Protein AF-A0A9D4IV76-F1 (afdb_monomer_lite)

Sequence (158 aa):
MALLPCNESPYQTPRAYMALLSCNESPYQTQRAYMALLPCSESPYQTPRAYMTLLPCSESPYQTMRAYMALLPCNESSYQTLRAYMALLTRNESPYQTLRAYMALIPCNESLYQTPRAYMALIPCSKSPYQTLRAYMALLPSSESPYQTIRAYMALLP

pLDDT: mean 85.22, std 10.27, range [45.53, 96.25]

Organism: Dreissena polymorpha (NCBI:txid45954)

Foldseek 3Di:
DEDADEDADQEEEEEEADEYEYEYEHQEYEYEYAAEYEYAYEYQYYEYEYAAEYEYDYEYQYYAYEYAHEYEYPYEYQEDDEEYAADYEYEYEYQYYDAEYAHEYEYQYEYQEYEHEYEAEYEYCYEYQYYEAYYEHEYAYNYDYVHYDYHYNHDYDD

Secondary structure (DSSP, 8-state):
-EE------SEE--EESSEEEE----SEEEEEESSEEEE----SEEEEEESSEE------SEEEEEESSEE------SEEEEEESSEEEE----SEEEEEESSEEEE--B-SEEEEEESSEE----B-SEEEEEESSEE------SEEEEEESSEE--

Structure (mmCIF, N/CA/C/O backbone):
data_AF-A0A9D4IV76-F1
#
_entry.id   AF-A0A9D4IV76-F1
#
loop_
_atom_site.group_PDB
_atom_site.id
_atom_site.type_symbol
_atom_site.label_atom_id
_atom_site.label_alt_id
_atom_site.label_comp_id
_atom_site.label_asym_id
_atom_site.label_entity_id
_atom_site.label_seq_id
_atom_site.pdbx_PDB_ins_code
_atom_site.Cartn_x
_atom_site.Cartn_y
_atom_site.Cartn_z
_atom_site.occupancy
_atom_site.B_iso_or_equiv
_atom_site.auth_seq_id
_atom_site.auth_comp_id
_atom_site.auth_asym_id
_atom_site.auth_atom_id
_atom_site.pdbx_PDB_model_num
ATOM 1 N N . MET A 1 1 ? -28.211 2.736 7.592 1.00 45.53 1 MET A N 1
ATOM 2 C CA . MET A 1 1 ? -27.875 3.106 8.981 1.00 45.53 1 MET A CA 1
ATOM 3 C C . MET A 1 1 ? -26.411 3.511 9.005 1.00 45.53 1 MET A C 1
ATOM 5 O O . MET A 1 1 ? -25.565 2.659 8.755 1.00 45.53 1 MET A O 1
ATOM 9 N N . ALA A 1 2 ? -26.141 4.808 9.158 1.00 49.75 2 ALA A N 1
ATOM 10 C CA . ALA A 1 2 ? -24.801 5.330 9.407 1.00 49.75 2 ALA A CA 1
ATOM 11 C C . ALA A 1 2 ? -24.581 5.315 10.923 1.00 49.75 2 ALA A C 1
ATOM 13 O O . ALA A 1 2 ? -25.457 5.754 11.665 1.00 49.75 2 ALA A O 1
ATOM 14 N N . LEU A 1 3 ? -23.474 4.740 11.384 1.00 54.50 3 LEU A N 1
ATOM 15 C CA . LEU A 1 3 ? -23.108 4.758 12.800 1.00 54.50 3 LEU A CA 1
ATOM 16 C C . LEU A 1 3 ? -22.192 5.955 13.046 1.00 54.50 3 LEU A C 1
ATOM 18 O O . LEU A 1 3 ? -21.138 6.022 12.424 1.00 54.50 3 LEU A O 1
ATOM 22 N N . LEU A 1 4 ? -22.580 6.828 13.978 1.00 55.97 4 LEU A N 1
ATOM 23 C CA . LEU A 1 4 ? -21.765 7.911 14.544 1.00 55.97 4 LEU A CA 1
ATOM 24 C C . LEU A 1 4 ? -21.409 7.548 15.997 1.00 55.97 4 LEU A C 1
ATOM 26 O O . LEU A 1 4 ? -22.099 7.970 16.924 1.00 55.97 4 LEU A O 1
ATOM 30 N N . PRO A 1 5 ? -20.420 6.670 16.233 1.00 55.06 5 PRO A N 1
ATOM 31 C CA . PRO A 1 5 ? -20.092 6.236 17.582 1.00 55.06 5 PRO A CA 1
ATOM 32 C C . PRO A 1 5 ? -19.237 7.292 18.291 1.00 55.06 5 PRO A C 1
ATOM 34 O O . PRO A 1 5 ? -18.020 7.196 18.252 1.00 55.06 5 PRO A O 1
ATOM 37 N N . CYS A 1 6 ? -19.838 8.270 18.962 1.00 49.31 6 CYS A N 1
ATOM 38 C CA . CYS A 1 6 ? -19.103 9.234 19.788 1.00 49.31 6 CYS A CA 1
ATOM 39 C C . CYS A 1 6 ? -18.748 8.604 21.148 1.00 49.31 6 CYS A C 1
ATOM 41 O O . CYS A 1 6 ? -19.532 8.710 22.083 1.00 49.31 6 CYS A O 1
ATOM 43 N N . ASN A 1 7 ? -17.606 7.915 21.263 1.00 54.66 7 ASN A N 1
ATOM 44 C CA . ASN A 1 7 ? -17.113 7.392 22.547 1.00 54.66 7 ASN A CA 1
ATOM 45 C C . ASN A 1 7 ? -15.615 7.673 22.718 1.00 54.66 7 ASN A C 1
ATOM 47 O O . ASN A 1 7 ? -14.789 7.096 22.005 1.00 54.66 7 ASN A O 1
ATOM 51 N N . GLU A 1 8 ? -15.257 8.495 23.702 1.00 56.75 8 GLU A N 1
ATOM 52 C CA . GLU A 1 8 ? -13.867 8.739 24.094 1.00 56.75 8 GLU A CA 1
ATOM 53 C C . GLU A 1 8 ? -13.260 7.460 24.676 1.00 56.75 8 GLU A C 1
ATOM 55 O O . GLU A 1 8 ? -13.552 7.024 25.787 1.00 56.75 8 GLU A O 1
ATOM 60 N N . SER A 1 9 ? -12.436 6.799 23.872 1.00 67.06 9 SER A N 1
ATOM 61 C CA . SER A 1 9 ? -11.702 5.606 24.271 1.00 67.06 9 SER A CA 1
ATOM 62 C C . SER A 1 9 ? -10.358 5.592 23.550 1.00 67.06 9 SER A C 1
ATOM 64 O O . SER A 1 9 ? -10.265 6.078 22.420 1.00 67.06 9 SER A O 1
ATOM 66 N N . PRO A 1 10 ? -9.302 5.024 24.157 1.00 71.25 10 PRO A N 1
ATOM 67 C CA . PRO A 1 10 ? -7.983 4.974 23.529 1.00 71.25 10 PRO A CA 1
ATOM 68 C C . PRO A 1 10 ? -7.975 4.165 22.217 1.00 71.25 10 PRO A C 1
ATOM 70 O O . PRO A 1 10 ? -7.110 4.373 21.367 1.00 71.25 10 PRO A O 1
ATOM 73 N N . TYR A 1 11 ? -8.946 3.265 22.029 1.00 76.94 11 TYR A N 1
ATOM 74 C CA . TYR A 1 11 ? -9.070 2.417 20.848 1.00 76.94 11 TYR A CA 1
ATOM 75 C C . TYR A 1 11 ? -10.506 2.396 20.337 1.00 76.94 11 TYR A C 1
ATOM 77 O O . TYR A 1 11 ? -11.405 1.926 21.034 1.00 76.94 11 TYR A O 1
ATOM 85 N N . GLN A 1 12 ? -10.709 2.789 19.080 1.00 77.25 12 GLN A N 1
ATOM 86 C CA . GLN A 1 12 ? -12.017 2.705 18.434 1.00 77.25 12 GLN A CA 1
ATOM 87 C C . GLN A 1 12 ? -12.037 1.669 17.307 1.00 77.25 12 GLN A C 1
ATOM 89 O O . GLN A 1 12 ? -11.149 1.625 16.451 1.00 77.25 12 GLN A O 1
ATOM 94 N N . THR A 1 13 ? -13.069 0.815 17.312 1.00 83.00 13 THR A N 1
ATOM 95 C CA . THR A 1 13 ? -13.232 -0.301 16.358 1.00 83.00 13 THR A CA 1
ATOM 96 C C . THR A 1 13 ? -14.605 -0.351 15.652 1.00 83.00 13 THR A C 1
ATOM 98 O O . THR A 1 13 ? -15.191 -1.435 15.550 1.00 83.00 13 THR A O 1
ATOM 101 N N . PRO A 1 14 ? -15.178 0.770 15.165 1.00 82.56 14 PRO A N 1
ATOM 102 C CA . PRO A 1 14 ? -16.544 0.762 14.651 1.00 82.56 14 PRO A CA 1
ATOM 103 C C . PRO A 1 14 ? -16.698 -0.081 13.377 1.00 82.56 14 PRO A C 1
ATOM 105 O O . PRO A 1 14 ? -15.797 -0.171 12.533 1.00 82.56 14 PRO A O 1
ATOM 108 N N . ARG A 1 15 ? -17.865 -0.726 13.251 1.00 84.00 15 ARG A N 1
ATOM 109 C CA . ARG A 1 15 ? -18.216 -1.603 12.128 1.00 84.00 15 ARG A CA 1
ATOM 110 C C . ARG A 1 15 ? -19.609 -1.283 11.609 1.00 84.00 15 ARG A C 1
ATOM 112 O O . ARG A 1 15 ? -20.546 -1.247 12.395 1.00 84.00 15 ARG A O 1
ATOM 119 N N . ALA A 1 16 ? -19.755 -1.132 10.298 1.00 84.06 16 ALA A N 1
ATOM 120 C CA . ALA A 1 16 ? -21.051 -0.949 9.653 1.00 84.06 16 ALA A CA 1
ATOM 121 C C . ALA A 1 16 ? -21.192 -1.850 8.422 1.00 84.06 16 ALA A C 1
ATOM 123 O O . ALA A 1 16 ? -20.218 -2.167 7.743 1.00 84.06 16 ALA A O 1
ATOM 124 N N . TYR A 1 17 ? -22.421 -2.247 8.101 1.00 81.69 17 TYR A N 1
ATOM 125 C CA . TYR A 1 17 ? -22.691 -2.961 6.854 1.00 81.69 17 TYR A CA 1
ATOM 126 C C . TYR A 1 17 ? -22.868 -1.982 5.679 1.00 81.69 17 TYR A C 1
ATOM 128 O O . TYR A 1 17 ? -22.184 -2.089 4.668 1.00 81.69 17 TYR A O 1
ATOM 136 N N . MET A 1 18 ? -23.728 -0.971 5.830 1.00 81.81 18 MET A N 1
ATOM 137 C CA . MET A 1 18 ? -24.065 -0.045 4.739 1.00 81.81 18 MET A CA 1
ATOM 138 C C . MET A 1 18 ? -23.092 1.133 4.616 1.00 81.81 18 MET A C 1
ATOM 140 O O . MET A 1 18 ? -22.389 1.286 3.628 1.00 81.81 18 MET A O 1
ATOM 144 N N . ALA A 1 19 ? -23.034 2.005 5.610 1.00 81.50 19 ALA A N 1
ATOM 145 C CA . ALA A 1 19 ? -22.153 3.159 5.543 1.00 81.50 19 ALA A CA 1
ATOM 146 C C . ALA A 1 19 ? -21.617 3.459 6.931 1.00 81.50 19 ALA A C 1
ATOM 148 O O . ALA A 1 19 ? -22.354 3.356 7.915 1.00 81.50 19 ALA A O 1
ATOM 149 N N . LEU A 1 20 ? -20.343 3.819 7.003 1.00 81.56 20 LEU A N 1
ATOM 150 C CA . LEU A 1 20 ? -19.719 4.318 8.217 1.00 81.56 20 LEU A CA 1
ATOM 151 C C . LEU A 1 20 ? -19.163 5.707 7.922 1.00 81.56 20 LEU A C 1
ATOM 153 O O . LEU A 1 20 ? -18.245 5.845 7.117 1.00 81.56 20 LEU A O 1
ATOM 157 N N . LEU A 1 21 ? -19.758 6.702 8.572 1.00 78.56 21 LEU A N 1
ATOM 158 C CA . LEU A 1 21 ? -19.264 8.070 8.652 1.00 78.56 21 LEU A CA 1
ATOM 159 C C . LEU A 1 21 ? -18.881 8.303 10.107 1.00 78.56 21 LEU A C 1
ATOM 161 O O . LEU A 1 21 ? -19.727 8.182 10.988 1.00 78.56 21 LEU A O 1
ATOM 165 N N . SER A 1 22 ? -17.611 8.582 10.363 1.00 69.56 22 SER A N 1
ATOM 166 C CA . SER A 1 22 ? -17.103 8.767 11.723 1.00 69.56 22 SER A CA 1
ATOM 167 C C . SER A 1 22 ? -16.306 10.054 11.821 1.00 69.56 22 SER A C 1
ATOM 169 O O . SER A 1 22 ? -15.362 10.232 11.047 1.00 69.56 22 SER A O 1
ATOM 171 N N . CYS A 1 23 ? -16.627 10.858 12.828 1.00 68.25 23 CYS A N 1
ATOM 172 C CA . CYS A 1 23 ? -15.861 12.029 13.233 1.00 68.25 23 CYS A CA 1
ATOM 173 C C . CYS A 1 23 ? -15.530 11.871 14.714 1.00 68.25 23 CYS A C 1
ATOM 175 O O . CYS A 1 23 ? -16.326 12.249 15.564 1.00 68.25 23 CYS A O 1
ATOM 177 N N . ASN A 1 24 ? -14.407 11.223 15.015 1.00 65.75 24 ASN A N 1
ATOM 178 C CA . ASN A 1 24 ? -14.004 10.923 16.385 1.00 65.75 24 ASN A CA 1
ATOM 179 C C . ASN A 1 24 ? -12.518 11.190 16.578 1.00 65.75 24 ASN A C 1
ATOM 181 O O . ASN A 1 24 ? -11.736 10.933 15.665 1.00 65.75 24 ASN A O 1
ATOM 185 N N . GLU A 1 25 ? -12.125 11.539 17.795 1.00 68.25 25 GLU A N 1
ATOM 186 C CA . GLU A 1 25 ? -10.727 11.636 18.203 1.00 68.25 25 GLU A CA 1
ATOM 187 C C . GLU A 1 25 ? -10.375 10.467 19.126 1.00 68.25 25 GLU A C 1
ATOM 189 O O . GLU A 1 25 ? -11.052 10.182 20.114 1.00 68.25 25 GLU A O 1
ATOM 194 N N . SER A 1 26 ? -9.329 9.726 18.774 1.00 74.94 26 SER A N 1
ATOM 195 C CA . SER A 1 26 ? -8.761 8.678 19.631 1.00 74.94 26 SER A CA 1
ATOM 196 C C . SER A 1 26 ? -7.350 8.355 19.159 1.00 74.94 26 SER A C 1
ATOM 198 O O . SER A 1 26 ? -7.134 8.378 17.952 1.00 74.94 26 SER A O 1
ATOM 200 N N . PRO A 1 27 ? -6.405 7.956 20.023 1.00 81.94 27 PRO A N 1
ATOM 201 C CA . PRO A 1 27 ? -5.035 7.686 19.599 1.00 81.94 27 PRO A CA 1
ATOM 202 C C . PRO A 1 27 ? -4.932 6.591 18.516 1.00 81.94 27 PRO A C 1
ATOM 204 O O . PRO A 1 27 ? -4.102 6.686 17.610 1.00 81.94 27 PRO A O 1
ATOM 207 N N . TYR A 1 28 ? -5.809 5.582 18.559 1.00 84.12 28 TYR A N 1
ATOM 208 C CA . TYR A 1 28 ? -5.818 4.479 17.597 1.00 84.12 28 TYR A CA 1
ATOM 209 C C . TYR A 1 28 ? -7.214 4.208 17.037 1.00 84.12 28 TYR A C 1
ATOM 211 O O . TYR A 1 28 ? -8.145 3.870 17.774 1.00 84.12 28 TYR A O 1
ATOM 219 N N . GLN A 1 29 ? -7.336 4.250 15.709 1.00 83.31 29 GLN A N 1
ATOM 220 C CA . GLN A 1 29 ? -8.595 3.989 15.017 1.00 83.31 29 GLN A CA 1
ATOM 221 C C . GLN A 1 29 ? -8.498 2.830 14.037 1.00 83.31 29 GLN A C 1
ATOM 223 O O . GLN A 1 29 ? -7.647 2.769 13.145 1.00 83.31 29 GLN A O 1
ATOM 228 N N . THR A 1 30 ? -9.440 1.902 14.164 1.00 87.38 30 THR A N 1
ATOM 229 C CA . THR A 1 30 ? -9.652 0.831 13.195 1.00 87.38 30 THR A CA 1
ATOM 230 C C . THR A 1 30 ? -11.116 0.843 12.791 1.00 87.38 30 THR A C 1
ATOM 232 O O . THR A 1 30 ? -11.995 0.718 13.629 1.00 87.38 30 THR A O 1
ATOM 235 N N . GLN A 1 31 ? -11.424 1.013 11.514 1.00 86.75 31 GLN A N 1
ATOM 236 C CA . GLN A 1 31 ? -12.820 1.143 11.095 1.00 86.75 31 GLN A CA 1
ATOM 237 C C . GLN A 1 31 ? -13.119 0.185 9.968 1.00 86.75 31 GLN A C 1
ATOM 239 O O . GLN A 1 31 ? -12.244 -0.096 9.145 1.00 86.75 31 GLN A O 1
ATOM 244 N N . ARG A 1 32 ? -14.334 -0.364 9.949 1.00 87.94 32 ARG A N 1
ATOM 245 C CA . ARG A 1 32 ? -14.730 -1.331 8.926 1.00 87.94 32 ARG A CA 1
ATOM 246 C C . ARG A 1 32 ? -16.114 -1.026 8.381 1.00 87.94 32 ARG A C 1
ATOM 248 O O . ARG A 1 32 ? -17.070 -0.984 9.148 1.00 87.94 32 ARG A O 1
ATOM 255 N N . ALA A 1 33 ? -16.235 -0.919 7.065 1.00 88.06 33 ALA A N 1
ATOM 256 C CA . ALA A 1 33 ? -17.530 -0.960 6.398 1.00 88.06 33 ALA A CA 1
ATOM 257 C C . ALA A 1 33 ? -17.561 -2.021 5.302 1.00 88.06 33 ALA A C 1
ATOM 259 O O . ALA A 1 33 ? -16.534 -2.341 4.704 1.00 88.06 33 ALA A O 1
ATOM 260 N N . TYR A 1 34 ? -18.741 -2.567 5.022 1.00 87.94 34 TYR A N 1
ATOM 261 C CA . TYR A 1 34 ? -18.914 -3.407 3.842 1.00 87.94 34 TYR A CA 1
ATOM 262 C C . TYR A 1 34 ? -19.141 -2.540 2.593 1.00 87.94 34 TYR A C 1
ATOM 264 O O . TYR A 1 34 ? -18.312 -2.563 1.688 1.00 87.94 34 TYR A O 1
ATOM 272 N N . MET A 1 35 ? -20.183 -1.709 2.558 1.00 87.38 35 MET A N 1
ATOM 273 C CA . MET A 1 35 ? -20.483 -0.888 1.378 1.00 87.38 35 MET A CA 1
ATOM 274 C C . MET A 1 35 ? -19.612 0.380 1.279 1.00 87.38 35 MET A C 1
ATOM 276 O O . MET A 1 35 ? -18.813 0.486 0.354 1.00 87.38 35 MET A O 1
ATOM 280 N N . ALA A 1 36 ? -19.706 1.321 2.220 1.00 87.44 36 ALA A N 1
ATOM 281 C CA . ALA A 1 36 ? -18.948 2.577 2.145 1.00 87.44 36 ALA A CA 1
ATOM 282 C C . ALA A 1 36 ? -18.339 2.991 3.489 1.00 87.44 36 ALA A C 1
ATOM 284 O O . ALA A 1 36 ? -19.004 2.926 4.527 1.00 87.44 36 ALA A O 1
ATOM 285 N N . LEU A 1 37 ? -17.087 3.447 3.470 1.00 87.81 37 LEU A N 1
ATOM 286 C CA . LEU A 1 37 ? -16.395 3.997 4.634 1.00 87.81 37 LEU A CA 1
ATOM 287 C C . LEU A 1 37 ? -15.834 5.390 4.324 1.00 87.81 37 LEU A C 1
ATOM 289 O O . LEU A 1 37 ? -15.005 5.527 3.424 1.00 87.81 37 LEU A O 1
ATOM 293 N N . LEU A 1 38 ? -16.262 6.386 5.102 1.00 86.69 38 LEU A N 1
ATOM 294 C CA . LEU A 1 38 ? -15.816 7.777 5.017 1.00 86.69 38 LEU A CA 1
ATOM 295 C C . LEU A 1 38 ? -15.378 8.285 6.404 1.00 86.69 38 LEU A C 1
ATOM 297 O O . LEU A 1 38 ? -16.176 8.895 7.120 1.00 86.69 38 LEU A O 1
ATOM 301 N N . PRO A 1 39 ? -14.143 7.978 6.837 1.00 80.69 39 PRO A N 1
ATOM 302 C CA . PRO A 1 39 ? -13.586 8.527 8.064 1.00 80.69 39 PRO A CA 1
ATOM 303 C C . PRO A 1 39 ? -13.175 9.985 7.861 1.00 80.69 39 PRO A C 1
ATOM 305 O O . PRO A 1 39 ? -12.404 10.290 6.950 1.00 80.69 39 PRO A O 1
ATOM 308 N N . CYS A 1 40 ? -13.639 10.841 8.765 1.00 78.12 40 CYS A N 1
ATOM 309 C CA . CYS A 1 40 ? -13.249 12.241 8.887 1.00 78.12 40 CYS A CA 1
ATOM 310 C C . CYS A 1 40 ? -12.801 12.489 10.334 1.00 78.12 40 CYS A C 1
ATOM 312 O O . CYS A 1 40 ? -13.504 13.120 11.119 1.00 78.12 40 CYS A O 1
ATOM 314 N N . SER A 1 41 ? -11.685 11.882 10.730 1.00 71.62 41 SER A N 1
ATOM 315 C CA . SER A 1 41 ? -11.199 11.868 12.112 1.00 71.62 41 SER A CA 1
ATOM 316 C C . SER A 1 41 ? -9.722 12.210 12.208 1.00 71.62 41 SER A C 1
ATOM 318 O O . SER A 1 41 ? -8.953 11.848 11.323 1.00 71.62 41 SER A O 1
ATOM 320 N N . GLU A 1 42 ? -9.308 12.799 13.324 1.00 74.38 42 GLU A N 1
ATOM 321 C CA . GLU A 1 42 ? -7.896 12.966 13.658 1.00 74.38 42 GLU A CA 1
ATOM 322 C C . GLU A 1 42 ? -7.459 11.901 14.662 1.00 74.38 42 GLU A C 1
ATOM 324 O O . GLU A 1 42 ? -8.086 11.657 15.697 1.00 74.38 42 GLU A O 1
ATOM 329 N N . SER A 1 43 ? -6.378 11.200 14.335 1.00 80.25 43 SER A N 1
ATOM 330 C CA . SER A 1 43 ? -5.776 10.227 15.247 1.00 80.25 43 SER A CA 1
ATOM 331 C C . SER A 1 43 ? -4.351 9.918 14.824 1.00 80.25 43 SER A C 1
ATOM 333 O O . SER A 1 43 ? -4.140 9.748 13.633 1.00 80.25 43 SER A O 1
ATOM 335 N N . PRO A 1 44 ? -3.387 9.709 15.728 1.00 85.44 44 PRO A N 1
ATOM 336 C CA . PRO A 1 44 ? -2.025 9.349 15.357 1.00 85.44 44 PRO A CA 1
ATOM 337 C C . PRO A 1 44 ? -1.933 8.109 14.442 1.00 85.44 44 PRO A C 1
ATOM 339 O O . PRO A 1 44 ? -1.101 8.074 13.534 1.00 85.44 44 PRO A O 1
ATOM 342 N N . TYR A 1 45 ? -2.812 7.116 14.630 1.00 87.94 45 TYR A N 1
ATOM 343 C CA . TYR A 1 45 ? -2.804 5.877 13.846 1.00 87.94 45 TYR A CA 1
ATOM 344 C C . TYR A 1 45 ? -4.187 5.496 13.313 1.00 87.94 45 TYR A C 1
ATOM 346 O O . TYR A 1 45 ? -5.108 5.214 14.084 1.00 87.94 45 TYR A O 1
ATOM 354 N N . GLN A 1 46 ? -4.298 5.367 11.986 1.00 88.00 46 GLN A N 1
ATOM 355 C CA . GLN A 1 46 ? -5.542 4.995 11.305 1.00 88.00 46 GLN A CA 1
ATOM 356 C C . GLN A 1 46 ? -5.412 3.727 10.473 1.00 88.00 46 GLN A C 1
ATOM 358 O O . GLN A 1 46 ? -4.501 3.566 9.655 1.00 88.00 46 GLN A O 1
ATOM 363 N N . THR A 1 47 ? -6.380 2.823 10.640 1.00 91.44 47 THR A N 1
ATOM 364 C CA . THR A 1 47 ? -6.462 1.568 9.881 1.00 91.44 47 THR A CA 1
ATOM 365 C C . THR A 1 47 ? -7.853 1.303 9.262 1.00 91.44 47 THR A C 1
ATOM 367 O O . THR A 1 47 ? -8.492 0.280 9.544 1.00 91.44 47 THR A O 1
ATOM 370 N N . PRO A 1 48 ? -8.381 2.215 8.424 1.00 90.38 48 PRO A N 1
ATOM 371 C CA . PRO A 1 48 ? -9.710 2.077 7.840 1.00 90.38 48 PRO A CA 1
ATOM 372 C C . PRO A 1 48 ? -9.751 0.963 6.780 1.00 90.38 48 PRO A C 1
ATOM 374 O O . PRO A 1 48 ? -8.807 0.758 6.005 1.00 90.38 48 PRO A O 1
ATOM 377 N N . ARG A 1 49 ? -10.855 0.209 6.754 1.00 92.56 49 ARG A N 1
ATOM 378 C CA . ARG A 1 49 ? -11.083 -0.889 5.808 1.00 92.56 49 ARG A CA 1
ATOM 379 C C . ARG A 1 49 ? -12.490 -0.843 5.224 1.00 92.56 49 ARG A C 1
ATOM 381 O O . ARG A 1 49 ? -13.458 -0.791 5.976 1.00 92.56 49 ARG A O 1
ATOM 388 N N . ALA A 1 50 ? -12.606 -0.966 3.908 1.00 92.62 50 ALA A N 1
ATOM 389 C CA . ALA A 1 50 ? -13.892 -1.138 3.239 1.00 92.62 50 ALA A CA 1
ATOM 390 C C . ALA A 1 50 ? -13.875 -2.329 2.282 1.00 92.62 50 ALA A C 1
ATOM 392 O O . ALA A 1 50 ? -12.822 -2.695 1.758 1.00 92.62 50 ALA A O 1
ATOM 393 N N . TYR A 1 51 ? -15.034 -2.936 2.032 1.00 92.12 51 TYR A N 1
ATOM 394 C CA . TYR A 1 51 ? -15.155 -3.902 0.942 1.00 92.12 51 TYR A CA 1
ATOM 395 C C . TYR A 1 51 ? -15.408 -3.176 -0.388 1.00 92.12 51 TYR A C 1
ATOM 397 O O . TYR A 1 51 ? -14.580 -3.252 -1.290 1.00 92.12 51 TYR A O 1
ATOM 405 N N . MET A 1 52 ? -16.478 -2.394 -0.505 1.00 91.88 52 MET A N 1
ATOM 406 C CA . MET A 1 5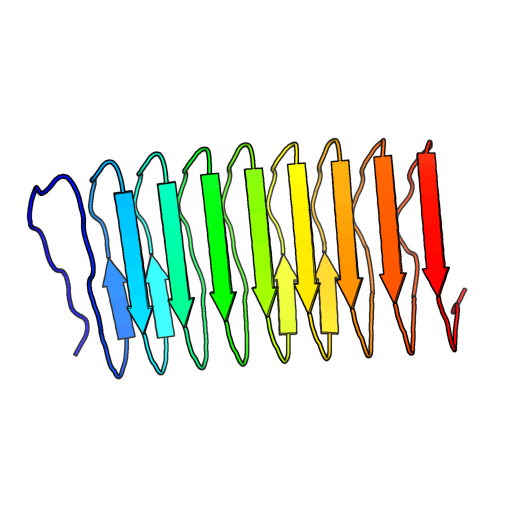2 ? -16.767 -1.639 -1.726 1.00 91.88 52 MET A CA 1
ATOM 407 C C . MET A 1 52 ? -15.925 -0.361 -1.811 1.00 91.88 52 MET A C 1
ATOM 409 O O . MET A 1 52 ? -14.915 -0.350 -2.513 1.00 91.88 52 MET A O 1
ATOM 413 N N . THR A 1 53 ? -16.275 0.701 -1.088 1.00 92.38 53 THR A N 1
ATOM 414 C CA . THR A 1 53 ? -15.635 2.013 -1.263 1.00 92.38 53 THR A CA 1
ATOM 415 C C . THR A 1 53 ? -15.042 2.557 0.031 1.00 92.38 53 THR A C 1
ATOM 417 O O . THR A 1 53 ? -15.652 2.497 1.101 1.00 92.38 53 THR A O 1
ATOM 420 N N . LEU A 1 54 ? -13.830 3.100 -0.072 1.00 92.19 54 LEU A N 1
ATOM 421 C CA . LEU A 1 54 ? -13.137 3.790 1.010 1.00 92.19 54 LEU A CA 1
ATOM 422 C C . LEU A 1 54 ? -12.722 5.184 0.534 1.00 92.19 54 LEU A C 1
ATOM 424 O O . LEU A 1 54 ? -11.854 5.295 -0.335 1.00 92.19 54 LEU A O 1
ATOM 428 N N . LEU A 1 55 ? -13.340 6.214 1.114 1.00 89.69 55 LEU A N 1
ATOM 429 C CA . LEU A 1 55 ? -13.057 7.627 0.843 1.00 89.69 55 LEU A CA 1
ATOM 430 C C . LEU A 1 55 ? -12.739 8.354 2.154 1.00 89.69 55 LEU A C 1
ATOM 432 O O . LEU A 1 55 ? -13.608 9.001 2.735 1.00 89.69 55 LEU A O 1
ATOM 436 N N . PRO A 1 56 ? -11.528 8.170 2.684 1.00 84.62 56 PRO A N 1
ATOM 437 C CA . PRO A 1 56 ? -11.083 8.866 3.871 1.00 84.62 56 PRO A CA 1
ATOM 438 C C . PRO A 1 56 ? -10.738 10.317 3.531 1.00 84.62 56 PRO A C 1
ATOM 440 O O . PRO A 1 56 ? -10.208 10.579 2.446 1.00 84.62 56 PRO A O 1
ATOM 443 N N . CYS A 1 57 ? -11.057 11.193 4.486 1.00 82.19 57 CYS A N 1
ATOM 444 C CA . CYS A 1 57 ? -10.768 12.630 4.515 1.00 82.19 57 CYS A CA 1
ATOM 445 C C . CYS A 1 57 ? -10.263 12.999 5.925 1.00 82.19 57 CYS A C 1
ATOM 447 O O . CYS A 1 57 ? -10.937 13.691 6.683 1.00 82.19 57 CYS A O 1
ATOM 449 N N . SER A 1 58 ? -9.129 12.429 6.326 1.00 75.06 58 SER A N 1
ATOM 450 C CA . SER A 1 58 ? -8.585 12.469 7.685 1.00 75.06 58 SER A CA 1
ATOM 451 C C . SER A 1 58 ? -7.088 12.757 7.729 1.00 75.06 58 SER A C 1
ATOM 453 O O . SER A 1 58 ? -6.316 12.252 6.909 1.00 75.06 58 SER A O 1
ATOM 455 N N . GLU A 1 59 ? -6.660 13.476 8.762 1.00 78.75 59 GLU A N 1
ATOM 456 C CA . GLU A 1 59 ? -5.249 13.715 9.048 1.00 78.75 59 GLU A CA 1
ATOM 457 C C . GLU A 1 59 ? -4.734 12.749 10.113 1.00 78.75 59 GLU A C 1
ATOM 459 O O . GLU A 1 59 ? -5.348 12.505 11.156 1.00 78.75 59 GLU A O 1
ATOM 464 N N . SER A 1 60 ? -3.583 12.146 9.833 1.00 83.38 60 SER A N 1
ATOM 465 C CA . SER A 1 60 ? -2.882 11.326 10.818 1.00 83.38 60 SER A CA 1
ATOM 466 C C . SER A 1 60 ? -1.449 11.088 10.378 1.00 83.38 60 SER A C 1
ATOM 468 O O . SER A 1 60 ? -1.255 10.798 9.207 1.00 83.38 60 SER A O 1
ATOM 470 N N . PRO A 1 61 ? -0.448 11.070 11.264 1.00 88.00 61 PRO A N 1
ATOM 471 C CA . PRO A 1 61 ? 0.921 10.749 10.884 1.00 88.00 61 PRO A CA 1
ATOM 472 C C . PRO A 1 61 ? 1.039 9.360 10.228 1.00 88.00 61 PRO A C 1
ATOM 474 O O . PRO A 1 61 ? 1.766 9.219 9.247 1.00 88.00 61 PRO A O 1
ATOM 477 N N . TYR A 1 62 ? 0.287 8.351 10.687 1.00 90.56 62 TYR A N 1
ATOM 478 C CA . TYR A 1 62 ? 0.383 6.986 10.155 1.00 90.56 62 TYR A CA 1
ATOM 479 C C . TYR A 1 62 ? -0.957 6.436 9.650 1.00 90.56 62 TYR A C 1
ATOM 481 O O . TYR A 1 62 ? -1.873 6.164 10.433 1.00 90.56 62 TYR A O 1
ATOM 489 N N . GLN A 1 63 ? -1.035 6.159 8.342 1.00 90.56 63 GLN A N 1
ATOM 490 C CA . GLN A 1 63 ? -2.231 5.615 7.684 1.00 90.56 63 GLN A CA 1
ATOM 491 C C . GLN A 1 63 ? -1.981 4.251 7.042 1.00 90.56 63 GLN A C 1
ATOM 493 O O . GLN A 1 63 ? -1.070 4.053 6.232 1.00 90.56 63 GLN A O 1
ATOM 498 N N . THR A 1 64 ? -2.853 3.292 7.357 1.00 93.56 64 THR A N 1
ATOM 499 C CA . THR A 1 64 ? -2.900 1.984 6.692 1.00 93.56 64 THR A CA 1
ATOM 500 C C . THR A 1 64 ? -4.310 1.699 6.179 1.00 93.56 64 THR A C 1
ATOM 502 O O . THR A 1 64 ? -5.191 1.238 6.900 1.00 93.56 64 THR A O 1
ATOM 505 N N . MET A 1 65 ? -4.552 1.953 4.900 1.00 93.75 65 MET A N 1
ATOM 506 C CA . MET A 1 65 ? -5.899 1.876 4.337 1.00 93.75 65 MET A CA 1
ATOM 507 C C . MET A 1 65 ? -6.053 0.678 3.414 1.00 93.75 65 MET A C 1
ATOM 509 O O . MET A 1 65 ? -5.136 0.328 2.660 1.00 93.75 65 MET A O 1
ATOM 513 N N . ARG A 1 66 ? -7.222 0.033 3.472 1.00 94.94 66 ARG A N 1
ATOM 514 C CA . ARG A 1 66 ? -7.521 -1.127 2.625 1.00 94.94 66 ARG A CA 1
ATOM 515 C C . ARG A 1 66 ? -8.928 -1.061 2.052 1.00 94.94 66 ARG A C 1
ATOM 517 O O . ARG A 1 66 ? -9.884 -1.018 2.816 1.00 94.94 66 ARG A O 1
ATOM 524 N N . ALA A 1 67 ? -9.052 -1.161 0.737 1.00 95.00 67 ALA A N 1
ATOM 525 C CA . ALA A 1 67 ? -10.331 -1.402 0.078 1.00 95.00 67 ALA A CA 1
ATOM 526 C C . ALA A 1 67 ? -10.264 -2.661 -0.787 1.00 95.00 67 ALA A C 1
ATOM 528 O O . ALA A 1 67 ? -9.186 -3.040 -1.248 1.00 95.00 67 ALA A O 1
ATOM 529 N N . TYR A 1 68 ? -11.399 -3.315 -1.025 1.00 94.00 68 TYR A N 1
ATOM 530 C CA . TYR A 1 68 ? -11.460 -4.355 -2.048 1.00 94.00 68 TYR A CA 1
ATOM 531 C C . TYR A 1 68 ? -11.768 -3.735 -3.421 1.00 94.00 68 TYR A C 1
ATOM 533 O O . TYR A 1 68 ? -10.923 -3.824 -4.310 1.00 94.00 68 TYR A O 1
ATOM 541 N N . MET A 1 69 ? -12.877 -3.013 -3.597 1.00 94.06 69 MET A N 1
ATOM 542 C CA . MET A 1 69 ? -13.200 -2.422 -4.905 1.00 94.06 69 MET A CA 1
ATOM 543 C C . MET A 1 69 ? -12.471 -1.098 -5.143 1.00 94.06 69 MET A C 1
ATOM 545 O O . MET A 1 69 ? -11.635 -1.023 -6.035 1.00 94.06 69 MET A O 1
ATOM 549 N N . ALA A 1 70 ? -12.732 -0.058 -4.358 1.00 94.00 70 ALA A N 1
ATOM 550 C CA . ALA A 1 70 ? -12.194 1.269 -4.648 1.00 94.00 70 ALA A CA 1
ATOM 551 C C . ALA A 1 70 ? -11.635 1.960 -3.406 1.00 94.00 70 ALA A C 1
ATOM 553 O O . ALA A 1 70 ? -12.291 2.037 -2.365 1.00 94.00 70 ALA A O 1
ATOM 554 N N . LEU A 1 71 ? -10.423 2.491 -3.547 1.00 94.94 71 LEU A N 1
ATOM 555 C CA . LEU A 1 71 ? -9.752 3.308 -2.547 1.00 94.94 71 LEU A CA 1
ATOM 556 C C . LEU A 1 71 ? -9.419 4.670 -3.154 1.00 94.94 71 LEU A C 1
ATOM 558 O O . LEU A 1 71 ? -8.589 4.739 -4.064 1.00 94.94 71 LEU A O 1
ATOM 562 N N . LEU A 1 72 ? -10.067 5.717 -2.642 1.00 92.19 72 LEU A N 1
ATOM 563 C CA . LEU A 1 72 ? -9.878 7.101 -3.076 1.00 92.19 72 LEU A CA 1
ATOM 564 C C . LEU A 1 72 ? -9.618 8.008 -1.869 1.00 92.19 72 LEU A C 1
ATOM 566 O O . LEU A 1 72 ? -10.539 8.667 -1.393 1.00 92.19 72 LEU A O 1
ATOM 570 N N . PRO A 1 73 ? -8.400 7.998 -1.311 1.00 87.06 73 PRO A N 1
ATOM 571 C CA . PRO A 1 73 ? -8.073 8.849 -0.188 1.00 87.06 73 PRO A CA 1
ATOM 572 C C . PRO A 1 73 ? -7.783 10.274 -0.654 1.00 87.06 73 PRO A C 1
ATOM 574 O O . PRO A 1 73 ? -7.202 10.472 -1.728 1.00 87.06 73 PRO A O 1
ATOM 577 N N . CYS A 1 74 ? -8.187 11.219 0.195 1.00 82.50 74 CYS A N 1
ATOM 578 C CA . CYS A 1 74 ? -7.958 12.658 0.092 1.00 82.50 74 CYS A CA 1
ATOM 579 C C . CYS A 1 74 ? -7.460 13.167 1.460 1.00 82.50 74 CYS A C 1
ATOM 581 O O . CYS A 1 74 ? -8.174 13.871 2.166 1.00 82.50 74 CYS A O 1
ATOM 583 N N . ASN A 1 75 ? -6.263 12.722 1.854 1.00 77.81 75 ASN A N 1
ATOM 584 C CA . ASN A 1 75 ? -5.704 12.824 3.206 1.00 77.81 75 ASN A CA 1
ATOM 585 C C . ASN A 1 75 ? -4.235 13.233 3.208 1.00 77.81 75 ASN A C 1
ATOM 587 O O . ASN A 1 75 ? -3.464 12.776 2.360 1.00 77.81 75 ASN A O 1
ATOM 591 N N . GLU A 1 76 ? -3.821 13.895 4.283 1.00 79.75 76 GLU A N 1
ATOM 592 C CA . GLU A 1 76 ? -2.417 14.142 4.596 1.00 79.75 76 GLU A CA 1
ATOM 593 C C . GLU A 1 76 ? -1.909 13.237 5.723 1.00 79.75 76 GLU A C 1
ATOM 595 O O . GLU A 1 76 ? -2.627 12.855 6.654 1.00 79.75 76 GLU A O 1
ATOM 600 N N . SER A 1 77 ? -0.644 12.831 5.609 1.00 85.25 77 SER A N 1
ATOM 601 C CA . SER A 1 77 ? 0.047 12.038 6.634 1.00 85.25 77 SER A CA 1
ATOM 602 C C . SER A 1 77 ? 1.549 12.014 6.384 1.00 85.25 77 SER A C 1
ATOM 604 O O . SER A 1 77 ? 1.990 12.256 5.265 1.00 85.25 77 SER A O 1
ATOM 606 N N . SER A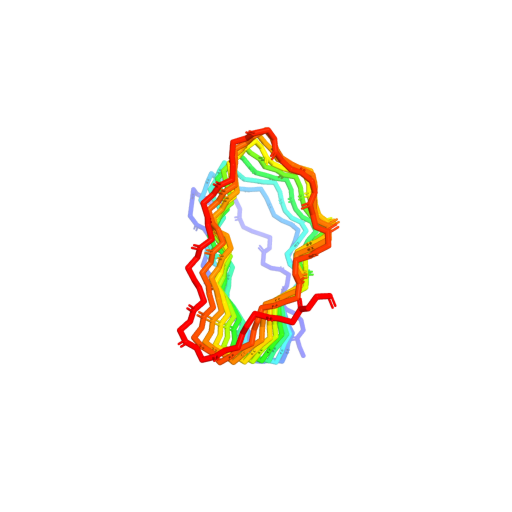 1 78 ? 2.354 11.631 7.374 1.00 89.50 78 SER A N 1
ATOM 607 C CA . SER A 1 78 ? 3.784 11.415 7.140 1.00 89.50 78 SER A CA 1
ATOM 608 C C . SER A 1 78 ? 4.056 10.073 6.443 1.00 89.50 78 SER A C 1
ATOM 610 O O . SER A 1 78 ? 4.894 9.989 5.541 1.00 89.50 78 SER A O 1
ATOM 612 N N . TYR A 1 79 ? 3.310 9.026 6.799 1.00 91.44 79 TYR A N 1
ATOM 613 C CA . TYR A 1 79 ? 3.478 7.680 6.254 1.00 91.44 79 TYR A CA 1
ATOM 614 C C . TYR A 1 79 ? 2.148 7.073 5.798 1.00 91.44 79 TYR A C 1
ATOM 616 O O . TYR A 1 79 ? 1.270 6.775 6.614 1.00 91.44 79 TYR A O 1
ATOM 624 N N . GLN A 1 80 ? 2.046 6.775 4.496 1.00 91.75 80 GLN A N 1
ATOM 625 C CA . GLN A 1 80 ? 0.884 6.102 3.906 1.00 91.75 80 GLN A CA 1
ATOM 626 C C . GLN A 1 80 ? 1.212 4.707 3.394 1.00 91.75 80 GLN A C 1
ATOM 628 O O . GLN A 1 80 ? 2.130 4.476 2.598 1.00 91.75 80 GLN A O 1
ATOM 633 N N . THR A 1 81 ? 0.367 3.759 3.787 1.00 94.69 81 THR A N 1
ATOM 634 C CA . THR A 1 81 ? 0.284 2.444 3.160 1.00 94.69 81 THR A CA 1
ATOM 635 C C . THR A 1 81 ? -1.135 2.216 2.650 1.00 94.69 81 THR A C 1
ATOM 637 O O . THR A 1 81 ? -2.085 2.063 3.417 1.00 94.69 81 THR A O 1
ATOM 640 N N . LEU A 1 82 ? -1.290 2.192 1.331 1.00 94.56 82 LEU A N 1
ATOM 641 C CA . LEU A 1 82 ? -2.590 2.125 0.673 1.00 94.56 82 LEU A CA 1
ATOM 642 C C . LEU A 1 82 ? -2.682 0.849 -0.154 1.00 94.56 82 LEU A C 1
ATOM 644 O O . LEU A 1 82 ? -1.767 0.515 -0.914 1.00 94.56 82 LEU A O 1
ATOM 648 N N . ARG A 1 83 ? -3.771 0.097 0.025 1.00 96.19 83 ARG A N 1
ATOM 649 C CA . ARG A 1 83 ? -3.998 -1.164 -0.689 1.00 96.19 83 ARG A CA 1
ATOM 650 C C . ARG A 1 83 ? -5.416 -1.239 -1.232 1.00 96.19 83 ARG A C 1
ATOM 652 O O . ARG A 1 83 ? -6.364 -1.168 -0.455 1.00 96.19 83 ARG A O 1
ATOM 659 N N . ALA A 1 84 ? -5.548 -1.473 -2.529 1.00 96.00 84 ALA A N 1
ATOM 660 C CA . ALA A 1 84 ? -6.811 -1.836 -3.159 1.00 96.00 84 ALA A CA 1
ATOM 661 C C . ALA A 1 84 ? -6.688 -3.176 -3.888 1.00 96.00 84 ALA A C 1
ATOM 663 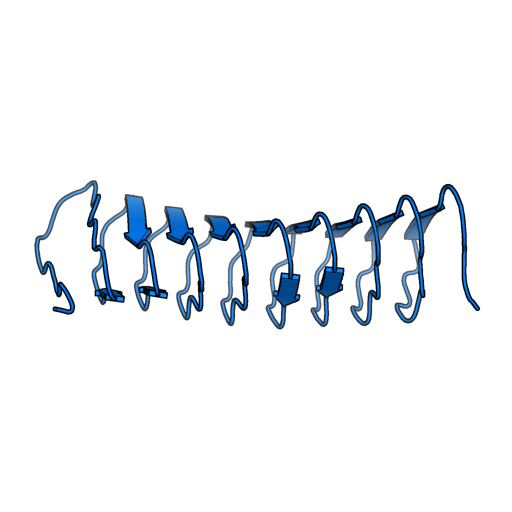O O . ALA A 1 84 ? -5.586 -3.574 -4.271 1.00 96.00 84 ALA A O 1
ATOM 664 N N . TYR A 1 85 ? -7.801 -3.878 -4.096 1.00 94.94 85 TYR A N 1
ATOM 665 C CA . TYR A 1 85 ? -7.815 -4.996 -5.035 1.00 94.94 85 TYR A CA 1
ATOM 666 C C . TYR A 1 85 ? -8.126 -4.487 -6.450 1.00 94.94 85 TYR A C 1
ATOM 668 O O . TYR A 1 85 ? -7.247 -4.549 -7.306 1.00 94.94 85 TYR A O 1
ATOM 676 N N . MET A 1 86 ? -9.294 -3.886 -6.697 1.00 95.06 86 MET A N 1
ATOM 677 C CA . MET A 1 86 ? -9.611 -3.381 -8.040 1.00 95.06 86 MET A CA 1
ATOM 678 C C . MET A 1 86 ? -8.910 -2.051 -8.335 1.00 95.06 86 MET A C 1
ATOM 680 O O . MET A 1 86 ? -7.989 -2.021 -9.142 1.00 95.06 86 MET A O 1
ATOM 684 N N . ALA A 1 87 ? -9.295 -0.954 -7.688 1.00 94.69 87 ALA A N 1
ATOM 685 C CA . ALA A 1 87 ? -8.835 0.378 -8.074 1.00 94.69 87 ALA A CA 1
ATOM 686 C C . ALA A 1 87 ? -8.275 1.172 -6.893 1.00 94.69 87 ALA A C 1
ATOM 688 O O . ALA A 1 87 ? -8.910 1.296 -5.842 1.00 94.69 87 ALA A O 1
ATOM 689 N N . LEU A 1 88 ? -7.091 1.747 -7.100 1.00 95.38 88 LEU A N 1
ATOM 690 C CA . LEU A 1 88 ? -6.471 2.714 -6.205 1.00 95.38 88 LEU A CA 1
ATOM 691 C C . LEU A 1 88 ? -6.174 3.993 -6.982 1.00 95.38 88 LEU A C 1
ATOM 693 O O . LEU A 1 88 ? -5.335 3.999 -7.884 1.00 95.38 88 LEU A O 1
ATOM 697 N N . LEU A 1 89 ? -6.859 5.062 -6.596 1.00 93.19 89 LEU A N 1
ATOM 698 C CA . LEU A 1 89 ? -6.703 6.409 -7.130 1.00 93.19 89 LEU A CA 1
ATOM 699 C C . LEU A 1 89 ? -6.341 7.309 -5.963 1.00 93.19 89 LEU A C 1
ATOM 701 O O . LEU A 1 89 ? -7.130 7.429 -5.035 1.00 93.19 89 LEU A O 1
ATOM 705 N N . THR A 1 90 ? -5.162 7.916 -5.974 1.00 88.62 90 THR A N 1
ATOM 706 C CA . THR A 1 90 ? -4.725 8.757 -4.850 1.00 88.62 90 THR A CA 1
ATOM 707 C C . THR A 1 90 ? -4.459 10.170 -5.311 1.00 88.62 90 THR A C 1
ATOM 709 O O . THR A 1 90 ? -3.880 10.353 -6.385 1.00 88.62 90 THR A O 1
ATOM 712 N N . ARG A 1 91 ? -4.855 11.133 -4.470 1.00 84.62 91 ARG A N 1
ATOM 713 C CA . ARG A 1 91 ? -4.527 12.555 -4.602 1.00 84.62 91 ARG A CA 1
ATOM 714 C C . ARG A 1 91 ? -4.193 13.149 -3.226 1.00 84.62 91 ARG A C 1
ATOM 716 O O . ARG A 1 91 ? -4.978 13.903 -2.669 1.00 84.62 91 ARG A O 1
ATOM 723 N N . ASN A 1 92 ? -3.054 12.732 -2.682 1.00 77.94 92 ASN A N 1
ATOM 724 C CA . ASN A 1 92 ? -2.609 12.987 -1.312 1.00 77.94 92 ASN A CA 1
ATOM 725 C C . ASN A 1 92 ? -1.149 13.409 -1.252 1.00 77.94 92 ASN A C 1
ATOM 727 O O . ASN A 1 92 ? -0.323 12.891 -2.006 1.00 77.94 92 ASN A O 1
ATOM 731 N N . GLU A 1 93 ? -0.812 14.199 -0.244 1.00 79.12 93 GLU A N 1
ATOM 732 C CA . GLU A 1 93 ? 0.570 14.502 0.101 1.00 79.12 93 GLU A CA 1
ATOM 733 C C . GLU A 1 93 ? 1.023 13.649 1.283 1.00 79.12 93 GLU A C 1
ATOM 735 O O . GLU A 1 93 ? 0.368 13.544 2.323 1.00 79.12 93 GLU A O 1
ATOM 740 N N . SER A 1 94 ? 2.156 12.976 1.102 1.00 85.50 94 SER A N 1
ATOM 741 C CA . SER A 1 94 ? 2.870 12.373 2.222 1.00 85.50 94 SER A CA 1
ATOM 742 C C . SER A 1 94 ? 4.318 12.106 1.834 1.00 85.50 94 SER A C 1
ATOM 744 O O . SER A 1 94 ? 4.549 11.556 0.753 1.00 85.50 94 SER A O 1
ATOM 746 N N . PRO A 1 95 ? 5.298 12.377 2.706 1.00 89.94 95 PRO A N 1
ATOM 747 C CA . PRO A 1 95 ? 6.703 12.160 2.401 1.00 89.94 95 PRO A CA 1
ATOM 748 C C . PRO A 1 95 ? 7.011 10.696 2.061 1.00 89.94 95 PRO A C 1
ATOM 750 O O . PRO A 1 95 ? 7.849 10.456 1.196 1.00 89.94 95 PRO A O 1
ATOM 753 N N . TYR A 1 96 ? 6.308 9.724 2.655 1.00 92.38 96 TYR A N 1
ATOM 754 C CA . TYR A 1 96 ? 6.529 8.300 2.390 1.00 92.38 96 TYR A CA 1
ATOM 755 C C . TYR A 1 96 ? 5.246 7.574 1.972 1.00 92.38 96 TYR A C 1
ATOM 757 O O . TYR A 1 96 ? 4.330 7.388 2.775 1.00 92.38 96 TYR A O 1
ATOM 765 N N . GLN A 1 97 ? 5.216 7.076 0.729 1.00 91.81 97 GLN A N 1
ATOM 766 C CA . GLN A 1 97 ? 4.075 6.344 0.169 1.00 91.81 97 GLN A CA 1
ATOM 767 C C . GLN A 1 97 ? 4.426 4.925 -0.272 1.00 91.81 97 GLN A C 1
ATOM 769 O O . GLN A 1 97 ? 5.324 4.667 -1.083 1.00 91.81 97 GLN A O 1
ATOM 774 N N . THR A 1 98 ? 3.607 3.981 0.184 1.00 94.75 98 THR A N 1
ATOM 775 C CA . THR A 1 98 ? 3.563 2.617 -0.343 1.00 94.75 98 THR A CA 1
ATOM 776 C C . THR A 1 98 ? 2.166 2.333 -0.884 1.00 94.75 98 THR A C 1
ATOM 778 O O . THR A 1 98 ? 1.193 2.246 -0.136 1.00 94.75 98 THR A O 1
ATOM 781 N N . LEU A 1 99 ? 2.055 2.196 -2.205 1.00 94.62 99 LEU A N 1
ATOM 782 C CA . LEU A 1 99 ? 0.768 2.074 -2.891 1.00 94.62 99 LEU A CA 1
ATOM 783 C C . LEU A 1 99 ? 0.701 0.720 -3.585 1.00 94.62 99 LEU A C 1
ATOM 785 O O . LEU A 1 99 ? 1.647 0.326 -4.268 1.00 94.62 99 LEU A O 1
ATOM 789 N N . ARG A 1 100 ? -0.390 -0.023 -3.392 1.00 96.12 100 ARG A N 1
ATOM 790 C CA . ARG A 1 100 ? -0.578 -1.333 -4.024 1.00 96.12 100 ARG A CA 1
ATOM 791 C C . ARG A 1 100 ? -1.990 -1.493 -4.567 1.00 96.12 100 ARG A C 1
ATOM 793 O O . ARG A 1 100 ? -2.944 -1.341 -3.808 1.00 96.12 100 ARG A O 1
ATOM 800 N N . ALA A 1 101 ? -2.111 -1.891 -5.826 1.00 96.25 101 ALA A N 1
ATOM 801 C CA . ALA A 1 101 ? -3.365 -2.368 -6.398 1.00 96.25 101 ALA A CA 1
ATOM 802 C C . ALA A 1 101 ? -3.159 -3.689 -7.136 1.00 96.25 101 ALA A C 1
ATOM 804 O O . ALA A 1 101 ? -2.046 -3.995 -7.566 1.00 96.25 101 ALA A O 1
ATOM 805 N N . TYR A 1 102 ? -4.221 -4.477 -7.288 1.00 94.69 102 TYR A N 1
ATOM 806 C CA . TYR A 1 102 ? -4.179 -5.631 -8.178 1.00 94.69 102 TYR A CA 1
ATOM 807 C C . TYR A 1 102 ? -4.536 -5.210 -9.610 1.00 94.69 102 TYR A C 1
ATOM 809 O O . TYR A 1 102 ? -3.683 -5.333 -10.486 1.00 94.69 102 TYR A O 1
ATOM 817 N N . MET A 1 103 ? -5.716 -4.628 -9.857 1.00 93.81 103 MET A N 1
ATOM 818 C CA . MET A 1 103 ? -6.084 -4.220 -11.222 1.00 93.81 103 MET A CA 1
ATOM 819 C C . MET A 1 103 ? -5.460 -2.878 -11.623 1.00 93.81 103 MET A C 1
ATOM 821 O O . MET A 1 103 ? -4.583 -2.848 -12.475 1.00 93.81 103 MET A O 1
ATOM 825 N N . ALA A 1 104 ? -5.865 -1.765 -11.021 1.00 94.50 104 ALA A N 1
ATOM 826 C CA . ALA A 1 104 ? -5.465 -0.436 -11.479 1.00 94.50 104 ALA A CA 1
ATOM 827 C C . ALA A 1 104 ? -4.901 0.415 -10.341 1.00 94.50 104 ALA A C 1
ATOM 829 O O . ALA A 1 104 ? -5.523 0.555 -9.284 1.00 94.50 104 ALA A O 1
ATOM 830 N N . LEU A 1 105 ? -3.730 1.005 -10.581 1.00 95.25 105 LEU A N 1
ATOM 831 C CA . LEU A 1 105 ? -3.090 1.951 -9.678 1.00 95.25 105 LEU A CA 1
ATOM 832 C C . LEU A 1 105 ? -2.738 3.242 -10.415 1.00 95.25 105 LEU A C 1
ATOM 834 O O . LEU A 1 105 ? -1.911 3.230 -11.329 1.00 95.25 105 LEU A O 1
ATOM 838 N N . ILE A 1 106 ? -3.327 4.345 -9.965 1.00 93.38 106 ILE A N 1
ATOM 839 C CA . ILE A 1 106 ? -3.125 5.672 -10.546 1.00 93.38 106 ILE A CA 1
ATOM 840 C C . ILE A 1 106 ? -2.784 6.655 -9.415 1.00 93.38 106 ILE A C 1
ATOM 842 O O . ILE A 1 106 ? -3.685 7.204 -8.771 1.00 93.38 106 ILE A O 1
ATOM 846 N N . PRO A 1 107 ? -1.489 6.828 -9.101 1.00 90.00 107 PRO A N 1
ATOM 847 C CA . PRO A 1 107 ? -1.058 7.801 -8.116 1.00 90.00 107 PRO A CA 1
ATOM 848 C C . PRO A 1 107 ? -0.796 9.174 -8.739 1.00 90.00 107 PRO A C 1
ATOM 850 O O . PRO A 1 107 ? 0.101 9.319 -9.570 1.00 90.00 107 PRO A O 1
ATOM 853 N N . CYS A 1 108 ? -1.531 10.184 -8.271 1.00 87.44 108 CYS A N 1
ATOM 854 C CA . CYS A 1 108 ? -1.416 11.584 -8.689 1.00 87.44 108 CYS A CA 1
ATOM 855 C C . CYS A 1 108 ? -1.036 12.462 -7.485 1.00 87.44 108 CYS A C 1
ATOM 857 O O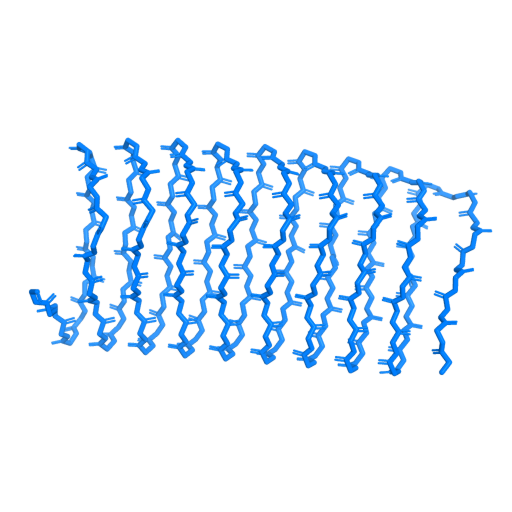 . CYS A 1 108 ? -1.813 13.311 -7.054 1.00 87.44 108 CYS A O 1
ATOM 859 N N . ASN A 1 109 ? 0.136 12.190 -6.906 1.00 81.44 109 ASN A N 1
ATOM 860 C CA . ASN A 1 109 ? 0.564 12.698 -5.600 1.00 81.44 109 ASN A CA 1
ATOM 861 C C . ASN A 1 109 ? 1.973 13.288 -5.648 1.00 81.44 109 ASN A C 1
ATOM 863 O O . ASN A 1 109 ? 2.781 12.879 -6.484 1.00 81.44 109 ASN A O 1
ATOM 867 N N . GLU A 1 110 ? 2.308 14.123 -4.669 1.00 82.75 110 GLU A N 1
ATOM 868 C CA . GLU A 1 110 ? 3.690 14.498 -4.374 1.00 82.75 110 GLU A CA 1
ATOM 869 C C . GLU A 1 110 ? 4.183 13.761 -3.119 1.00 82.75 110 GLU A C 1
ATOM 871 O O . GLU A 1 110 ? 3.468 13.605 -2.124 1.00 82.75 110 GLU A O 1
ATOM 876 N N . SER A 1 111 ? 5.396 13.211 -3.190 1.00 87.12 111 SER A N 1
ATOM 877 C CA . SER A 1 111 ? 6.020 12.495 -2.070 1.00 87.12 111 SER A CA 1
ATOM 878 C C . SER A 1 111 ? 7.535 12.502 -2.201 1.00 87.12 111 SER A C 1
ATOM 880 O O . SER A 1 111 ? 8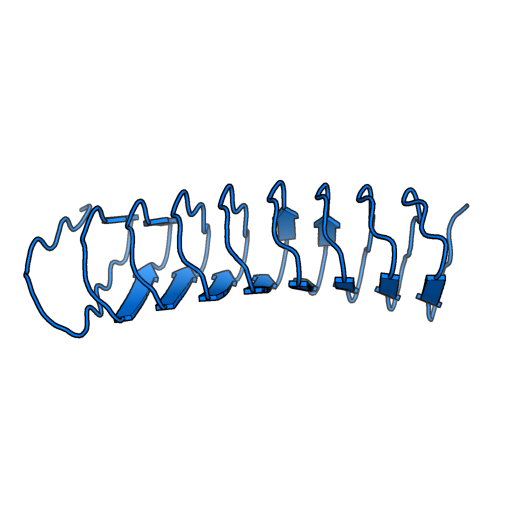.058 12.525 -3.310 1.00 87.12 111 SER A O 1
ATOM 882 N N . LEU A 1 112 ? 8.257 12.421 -1.084 1.00 90.69 112 LEU A N 1
ATOM 883 C CA . LEU A 1 112 ? 9.715 12.292 -1.108 1.00 90.69 112 LEU A CA 1
ATOM 884 C C . LEU A 1 112 ? 10.129 10.896 -1.612 1.00 90.69 112 LEU A C 1
ATOM 886 O O . LEU A 1 112 ? 11.022 10.755 -2.446 1.00 90.69 112 LEU A O 1
ATOM 890 N N . TYR A 1 113 ? 9.432 9.867 -1.130 1.00 90.94 113 TYR A N 1
ATOM 891 C CA . TYR A 1 113 ? 9.641 8.473 -1.498 1.00 90.94 113 TYR A CA 1
ATOM 892 C C . TYR A 1 113 ? 8.326 7.810 -1.887 1.00 90.94 113 TYR A C 1
ATOM 894 O O . TYR A 1 113 ? 7.403 7.701 -1.072 1.00 90.94 113 TYR A O 1
ATOM 902 N N . GLN A 1 114 ? 8.285 7.259 -3.099 1.00 91.44 114 GLN A N 1
ATOM 903 C CA . GLN A 1 114 ? 7.111 6.564 -3.606 1.00 91.44 114 GLN A CA 1
ATOM 904 C C . GLN A 1 114 ? 7.422 5.145 -4.077 1.00 91.44 114 GLN A C 1
ATOM 906 O O . GLN A 1 114 ? 8.358 4.889 -4.838 1.00 91.44 114 GLN A O 1
ATOM 911 N N . THR A 1 115 ? 6.584 4.195 -3.664 1.00 94.00 115 THR A N 1
ATOM 912 C CA . THR A 1 115 ? 6.719 2.782 -4.050 1.00 94.00 115 THR A CA 1
ATOM 913 C C . THR A 1 115 ? 5.412 2.189 -4.602 1.00 94.00 115 THR A C 1
ATOM 915 O O . THR A 1 115 ? 4.810 1.297 -3.991 1.00 94.00 115 THR A O 1
ATOM 918 N N . PRO A 1 116 ? 4.917 2.687 -5.749 1.00 93.12 116 PRO A N 1
ATOM 919 C CA . PRO A 1 116 ? 3.682 2.202 -6.349 1.00 93.12 116 PRO A CA 1
ATOM 920 C C . PRO A 1 116 ? 3.866 0.824 -7.011 1.00 93.12 116 PRO A C 1
ATOM 922 O O . PRO A 1 116 ? 4.834 0.565 -7.733 1.00 93.12 116 PRO A O 1
ATOM 925 N N . ARG A 1 117 ? 2.926 -0.090 -6.743 1.00 94.81 117 ARG A N 1
ATOM 926 C CA . ARG A 1 117 ? 2.916 -1.452 -7.292 1.00 94.81 117 ARG A CA 1
ATOM 927 C C . ARG A 1 117 ? 1.539 -1.836 -7.820 1.00 94.81 117 ARG A C 1
ATOM 929 O O . ARG A 1 117 ? 0.577 -1.813 -7.055 1.00 94.81 117 ARG A O 1
ATOM 936 N N . ALA A 1 118 ? 1.463 -2.277 -9.068 1.00 94.88 118 ALA A N 1
ATOM 937 C CA . ALA A 1 118 ? 0.251 -2.849 -9.647 1.00 94.88 118 ALA A CA 1
ATOM 938 C C . ALA A 1 118 ? 0.515 -4.229 -10.249 1.00 94.88 118 ALA A C 1
ATOM 940 O O . ALA A 1 118 ? 1.640 -4.531 -10.648 1.00 94.88 118 ALA A O 1
ATOM 941 N N . TYR A 1 119 ? -0.518 -5.068 -10.329 1.00 93.00 119 TYR A N 1
ATOM 942 C CA . TYR A 1 119 ? -0.437 -6.287 -11.128 1.00 93.00 119 TYR A CA 1
ATOM 943 C C . TYR A 1 119 ? -0.830 -6.000 -12.584 1.00 93.00 119 TYR A C 1
ATOM 945 O O . TYR A 1 119 ? 0.022 -6.142 -13.457 1.00 93.00 119 TYR A O 1
ATOM 953 N N . MET A 1 120 ? -2.047 -5.515 -12.861 1.00 92.50 120 MET A N 1
ATOM 954 C CA . MET A 1 120 ? -2.466 -5.252 -14.246 1.00 92.50 120 MET A CA 1
ATOM 955 C C . MET A 1 120 ? -1.945 -3.911 -14.783 1.00 92.50 120 MET A C 1
ATOM 957 O O . MET A 1 120 ? -1.161 -3.902 -15.721 1.00 92.50 120 MET A O 1
ATOM 961 N N . ALA A 1 121 ? -2.340 -2.777 -14.209 1.00 92.69 121 ALA A N 1
ATOM 962 C CA . ALA A 1 121 ? -2.031 -1.465 -14.779 1.00 92.69 121 ALA A CA 1
ATOM 963 C C . ALA A 1 121 ? -1.498 -0.485 -13.733 1.00 92.69 121 ALA A C 1
ATOM 965 O O . ALA A 1 121 ? -2.111 -0.275 -12.682 1.00 92.69 121 ALA A O 1
ATOM 966 N N . LEU A 1 122 ? -0.364 0.140 -14.054 1.00 93.19 122 LEU A N 1
ATOM 967 C CA . LEU A 1 122 ? 0.253 1.205 -13.272 1.00 93.19 122 LEU A CA 1
ATOM 968 C C . LEU A 1 122 ? 0.418 2.459 -14.132 1.00 93.19 122 LEU A C 1
ATOM 970 O O . LEU A 1 122 ? 1.145 2.429 -15.125 1.00 93.19 122 LEU A O 1
ATOM 974 N N . ILE A 1 123 ? -0.212 3.555 -13.713 1.00 92.56 123 ILE A N 1
ATOM 975 C CA . ILE A 1 123 ? -0.153 4.849 -14.404 1.00 92.56 123 ILE A CA 1
ATOM 976 C C . ILE A 1 123 ? 0.256 5.926 -13.391 1.00 92.56 123 ILE A C 1
ATOM 978 O O . ILE A 1 123 ? -0.605 6.585 -12.809 1.00 92.56 123 ILE A O 1
ATOM 982 N N . PRO A 1 124 ? 1.554 6.051 -13.067 1.00 88.31 124 PRO A N 1
ATOM 983 C CA . PRO A 1 124 ? 2.029 7.081 -12.159 1.00 88.31 124 PRO A CA 1
ATOM 984 C C . PRO A 1 124 ? 2.058 8.440 -12.853 1.00 88.31 124 PRO A C 1
ATOM 986 O O . PRO A 1 124 ? 2.756 8.613 -13.852 1.00 88.31 124 PRO A O 1
ATOM 989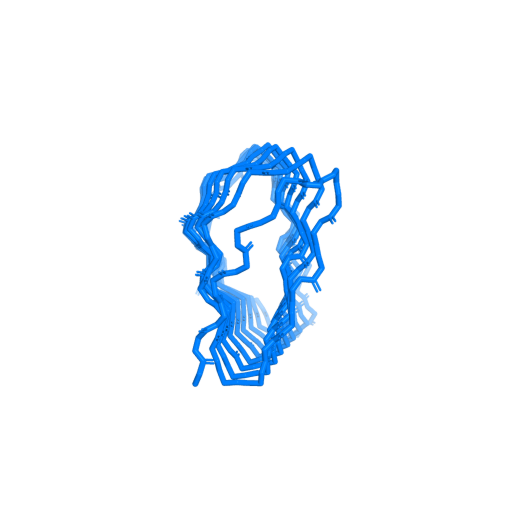 N N . CYS A 1 125 ? 1.337 9.399 -12.276 1.00 86.81 125 CYS A N 1
ATOM 990 C CA . CYS A 1 125 ? 1.317 10.816 -12.661 1.00 86.81 125 CYS A CA 1
ATOM 991 C C . CYS A 1 125 ? 1.867 11.708 -11.530 1.00 86.81 125 CYS A C 1
ATOM 993 O O . CYS A 1 125 ? 1.536 12.885 -11.426 1.00 86.81 125 CYS A O 1
ATOM 995 N N . SER A 1 126 ? 2.638 11.118 -10.618 1.00 81.25 126 SER A N 1
ATOM 996 C CA . SER A 1 126 ? 3.176 11.739 -9.410 1.00 81.25 126 SER A CA 1
ATOM 997 C C . SER A 1 126 ? 4.560 12.348 -9.621 1.00 81.25 126 SER A C 1
ATOM 999 O O . SER A 1 126 ? 5.281 11.972 -10.541 1.00 81.25 126 SER A O 1
ATOM 1001 N N . LYS A 1 127 ? 4.970 13.239 -8.715 1.00 81.62 127 LYS A N 1
ATOM 1002 C CA . LYS A 1 127 ? 6.350 13.733 -8.629 1.00 81.62 127 LYS A CA 1
ATOM 1003 C C . LYS A 1 127 ? 6.992 13.238 -7.342 1.00 81.62 127 LYS A C 1
ATOM 1005 O O . LYS A 1 127 ? 6.414 13.351 -6.260 1.00 81.62 127 LYS A O 1
ATOM 1010 N N . SER A 1 128 ? 8.188 12.672 -7.457 1.00 86.38 128 SER A N 1
ATOM 1011 C CA . SER A 1 128 ? 8.974 12.264 -6.292 1.00 86.38 128 SER A CA 1
ATOM 1012 C C . SER A 1 128 ? 10.460 12.239 -6.617 1.00 86.38 128 SER A C 1
ATOM 1014 O O . SER A 1 128 ? 10.806 11.726 -7.678 1.00 86.38 128 SER A O 1
ATOM 1016 N N . PRO A 1 129 ? 11.359 12.691 -5.726 1.00 89.44 129 PRO A N 1
ATOM 1017 C CA . PRO A 1 129 ? 12.791 12.542 -5.944 1.00 89.44 129 PRO A CA 1
ATOM 1018 C C . PRO A 1 129 ? 13.206 11.067 -6.039 1.00 89.44 129 PRO A C 1
ATOM 1020 O O . PRO A 1 129 ? 14.061 10.730 -6.857 1.00 89.44 129 PRO A O 1
ATOM 1023 N N . TYR A 1 130 ? 12.565 10.188 -5.259 1.00 90.69 130 TYR A N 1
ATOM 1024 C CA . TYR A 1 130 ? 12.848 8.754 -5.238 1.00 90.69 130 TYR A CA 1
ATOM 1025 C C . TYR A 1 130 ? 11.604 7.924 -5.550 1.00 90.69 130 TYR A C 1
ATOM 1027 O O . TYR A 1 130 ? 10.655 7.875 -4.759 1.00 90.69 130 TYR A O 1
ATOM 1035 N N . GLN A 1 131 ? 11.642 7.195 -6.666 1.00 90.44 131 GLN A N 1
ATOM 1036 C CA . GLN A 1 131 ? 10.509 6.401 -7.130 1.00 90.44 131 GLN A CA 1
ATOM 1037 C C . GLN A 1 131 ? 10.892 4.950 -7.445 1.00 90.44 131 GLN A C 1
ATOM 1039 O O . GLN A 1 131 ? 11.864 4.659 -8.144 1.00 90.44 131 GLN A O 1
ATOM 1044 N N . THR A 1 132 ? 10.087 4.004 -6.953 1.00 93.25 132 THR A N 1
ATOM 1045 C CA . THR A 1 132 ? 10.217 2.574 -7.282 1.00 93.25 132 THR A CA 1
ATOM 1046 C C . THR A 1 132 ? 8.908 2.056 -7.880 1.00 93.25 132 THR A C 1
ATOM 1048 O O . THR A 1 132 ? 7.977 1.669 -7.171 1.00 93.25 132 THR A O 1
ATOM 1051 N N . LEU A 1 133 ? 8.822 2.051 -9.207 1.00 91.75 133 LEU A N 1
ATOM 1052 C CA . LEU A 1 133 ? 7.638 1.617 -9.939 1.00 91.75 133 LEU A CA 1
ATOM 1053 C C . LEU A 1 133 ? 7.694 0.112 -10.207 1.00 91.75 133 LEU A C 1
ATOM 1055 O O . LEU A 1 133 ? 8.696 -0.399 -10.717 1.00 91.75 133 LEU A O 1
ATOM 1059 N N . ARG A 1 134 ? 6.617 -0.617 -9.895 1.00 92.50 134 ARG A N 1
ATOM 1060 C CA . ARG A 1 134 ? 6.498 -2.038 -10.262 1.00 92.50 134 ARG A CA 1
ATOM 1061 C C . ARG A 1 134 ? 5.143 -2.346 -10.883 1.00 92.50 134 ARG A C 1
ATOM 1063 O O . ARG A 1 134 ? 4.127 -2.187 -10.214 1.00 92.50 134 ARG A O 1
ATOM 1070 N N . ALA A 1 135 ? 5.139 -2.864 -12.101 1.00 92.19 135 ALA A N 1
ATOM 1071 C CA . ALA A 1 135 ? 3.944 -3.396 -12.745 1.00 92.19 135 ALA A CA 1
ATOM 1072 C C . ALA A 1 135 ? 4.224 -4.778 -13.328 1.00 92.19 135 ALA A C 1
ATOM 1074 O O . ALA A 1 135 ? 5.337 -5.044 -13.782 1.00 92.19 135 ALA A O 1
ATOM 1075 N N . TYR A 1 136 ? 3.226 -5.659 -13.320 1.00 90.06 136 TYR A N 1
ATOM 1076 C CA . TYR A 1 136 ? 3.359 -6.948 -13.990 1.00 90.06 136 TYR A CA 1
ATOM 1077 C C . TYR A 1 136 ? 2.947 -6.850 -15.463 1.00 90.06 136 TYR A C 1
ATOM 1079 O O . TYR A 1 136 ? 3.795 -7.064 -16.326 1.00 90.06 136 TYR A O 1
ATOM 1087 N N . MET A 1 137 ? 1.704 -6.455 -15.760 1.00 91.12 137 MET A N 1
ATOM 1088 C CA . MET A 1 137 ? 1.209 -6.418 -17.143 1.00 91.12 137 MET A CA 1
ATOM 1089 C C . MET A 1 137 ? 1.568 -5.121 -17.877 1.00 91.12 137 MET A C 1
ATOM 1091 O O . MET A 1 137 ? 2.230 -5.184 -18.904 1.00 91.12 137 MET A O 1
ATOM 1095 N N . ALA A 1 138 ? 1.162 -3.954 -17.372 1.00 89.81 138 ALA A N 1
ATOM 1096 C CA . ALA A 1 138 ? 1.342 -2.683 -18.073 1.00 89.81 138 ALA A CA 1
ATOM 1097 C C . ALA A 1 138 ? 1.816 -1.557 -17.147 1.00 89.81 138 ALA A C 1
ATOM 1099 O O . ALA A 1 138 ? 1.262 -1.338 -16.064 1.00 89.81 138 ALA A O 1
ATOM 1100 N N . LEU A 1 139 ? 2.820 -0.813 -17.614 1.00 89.88 139 LEU A N 1
ATOM 1101 C CA . LEU A 1 139 ? 3.322 0.405 -16.988 1.00 89.88 139 LEU A CA 1
ATOM 1102 C C . LEU A 1 139 ? 3.326 1.547 -18.005 1.00 89.88 139 LEU A C 1
ATOM 1104 O O . LEU A 1 139 ? 3.984 1.424 -19.034 1.00 89.88 139 LEU A O 1
ATOM 1108 N N . LEU A 1 140 ? 2.619 2.634 -17.690 1.00 88.44 140 LEU A N 1
ATOM 1109 C CA . LEU A 1 140 ? 2.615 3.888 -18.449 1.00 88.44 140 LEU A CA 1
ATOM 1110 C C . LEU A 1 140 ? 3.273 4.976 -17.589 1.00 88.44 140 LEU A C 1
ATOM 1112 O O . LEU A 1 140 ? 2.581 5.609 -16.788 1.00 88.44 140 LEU A O 1
ATOM 1116 N N . PRO A 1 141 ? 4.604 5.146 -17.646 1.00 78.12 141 PRO A N 1
ATOM 1117 C CA . PRO A 1 141 ? 5.286 6.110 -16.803 1.00 78.12 141 PRO A CA 1
ATOM 1118 C C . PRO A 1 141 ? 5.009 7.526 -17.318 1.00 78.12 141 PRO A C 1
ATOM 1120 O O . PRO A 1 141 ? 5.479 7.900 -18.382 1.00 78.12 141 PRO A O 1
ATOM 1123 N N . SER A 1 142 ? 4.281 8.327 -16.540 1.00 80.62 142 SER A N 1
ATOM 1124 C CA . SER A 1 142 ? 4.119 9.771 -16.792 1.00 80.62 142 SER A CA 1
ATOM 1125 C C . SER A 1 142 ? 4.731 10.638 -15.686 1.00 80.62 142 SER A C 1
ATOM 1127 O O . SER A 1 142 ? 4.511 11.844 -15.635 1.00 80.62 142 SER A O 1
ATOM 1129 N N . SER A 1 143 ? 5.484 10.014 -14.775 1.00 74.69 143 SER A N 1
ATOM 1130 C CA . SER A 1 143 ? 6.132 10.653 -13.634 1.00 74.69 143 SER A CA 1
ATOM 1131 C C . SER A 1 143 ? 7.612 10.920 -13.893 1.00 74.69 143 SER A C 1
ATOM 1133 O O . SER A 1 143 ? 8.328 10.048 -14.386 1.00 74.69 143 SER A O 1
ATOM 1135 N N . GLU A 1 144 ? 8.086 12.092 -13.475 1.00 71.75 144 GLU A N 1
ATOM 1136 C CA . GLU A 1 144 ? 9.502 12.460 -13.503 1.00 71.75 144 GLU A CA 1
ATOM 1137 C C . GLU A 1 144 ? 10.127 12.256 -12.116 1.00 71.75 144 GLU A C 1
ATOM 1139 O O . GLU A 1 144 ? 9.607 12.738 -11.104 1.00 71.75 144 GLU A O 1
ATOM 1144 N N . SER A 1 145 ? 11.252 11.536 -12.056 1.00 83.31 145 SER A N 1
ATOM 1145 C CA . SER A 1 145 ? 12.045 11.404 -10.831 1.00 83.31 145 SER A CA 1
ATOM 1146 C C . SER A 1 145 ? 13.544 11.314 -11.140 1.00 83.31 145 SER A C 1
ATOM 1148 O O . SER A 1 145 ? 13.927 10.543 -12.019 1.00 83.31 145 SER A O 1
ATOM 1150 N N . PRO A 1 146 ? 14.411 12.059 -10.427 1.00 84.75 146 PRO A N 1
ATOM 1151 C CA . PRO A 1 146 ? 15.861 11.976 -10.600 1.00 84.75 146 PRO A CA 1
ATOM 1152 C C . PRO A 1 146 ? 16.410 10.591 -10.232 1.00 84.75 146 PRO A C 1
ATOM 1154 O O . PRO A 1 146 ? 17.370 10.132 -10.844 1.00 84.75 146 PRO A O 1
ATOM 1157 N N . TYR A 1 147 ? 15.788 9.902 -9.268 1.00 88.25 147 TYR A N 1
ATOM 1158 C CA . TYR A 1 147 ? 16.152 8.543 -8.874 1.00 88.25 147 TYR A CA 1
ATOM 1159 C C . TYR A 1 147 ? 14.973 7.587 -9.068 1.00 88.25 147 TYR A C 1
ATOM 1161 O O . TYR A 1 147 ? 14.185 7.335 -8.149 1.00 88.25 147 TYR A O 1
ATOM 1169 N N . GLN A 1 148 ? 14.885 7.021 -10.273 1.00 87.94 148 GLN A N 1
ATOM 1170 C CA . GLN A 1 148 ? 13.823 6.097 -10.659 1.00 87.94 148 GLN A CA 1
ATOM 1171 C C . GLN A 1 148 ? 14.321 4.662 -10.797 1.00 87.94 148 GLN A C 1
ATOM 1173 O O . GLN A 1 148 ? 15.325 4.382 -11.448 1.00 87.94 148 GLN A O 1
ATOM 1178 N N . THR A 1 149 ? 13.556 3.721 -10.251 1.00 91.00 149 THR A N 1
ATOM 1179 C CA . THR A 1 149 ? 13.690 2.299 -10.584 1.00 91.00 149 THR A CA 1
ATOM 1180 C C . THR A 1 149 ? 12.370 1.777 -11.129 1.00 91.00 149 THR A C 1
ATOM 1182 O O . THR A 1 149 ? 11.334 1.865 -10.469 1.00 91.00 149 THR A O 1
ATOM 1185 N N . ILE A 1 150 ? 12.406 1.218 -12.337 1.00 89.88 150 ILE A N 1
ATOM 1186 C CA . ILE A 1 150 ? 11.229 0.678 -13.019 1.00 89.88 150 ILE A CA 1
ATOM 1187 C C . ILE A 1 150 ? 11.389 -0.833 -13.154 1.00 89.88 150 ILE A C 1
ATOM 1189 O O . ILE A 1 150 ? 12.419 -1.326 -13.606 1.00 89.88 150 ILE A O 1
ATOM 1193 N N . ARG A 1 151 ? 10.361 -1.579 -12.743 1.00 89.00 151 ARG A N 1
ATOM 1194 C CA . ARG A 1 151 ? 10.236 -3.018 -13.007 1.00 89.00 151 ARG A CA 1
ATOM 1195 C C . ARG A 1 151 ? 8.887 -3.288 -13.662 1.00 89.00 151 ARG A C 1
ATOM 1197 O O . ARG A 1 151 ? 7.883 -3.394 -12.960 1.00 89.00 151 ARG A O 1
ATOM 1204 N N . ALA A 1 152 ? 8.887 -3.384 -14.985 1.00 87.62 152 ALA A N 1
ATOM 1205 C CA . ALA A 1 152 ? 7.761 -3.858 -15.782 1.00 87.62 152 ALA A CA 1
ATOM 1206 C C . ALA A 1 152 ? 8.098 -5.258 -16.309 1.00 87.62 152 ALA A C 1
ATOM 1208 O O . ALA A 1 152 ? 9.219 -5.468 -16.769 1.00 87.62 152 ALA A O 1
ATOM 1209 N N . TYR A 1 153 ? 7.173 -6.215 -16.192 1.00 87.56 153 TYR A N 1
ATOM 1210 C CA . TYR A 1 153 ? 7.431 -7.594 -16.632 1.00 87.56 153 TYR A CA 1
ATOM 1211 C C . TYR A 1 153 ? 6.962 -7.864 -18.061 1.00 87.56 153 TYR A C 1
ATOM 1213 O O . TYR A 1 153 ? 7.688 -8.510 -18.806 1.00 87.56 153 TYR A O 1
ATOM 1221 N N . MET A 1 154 ? 5.774 -7.385 -18.439 1.00 89.44 154 MET A N 1
ATOM 1222 C CA . MET A 1 154 ? 5.194 -7.676 -19.755 1.00 89.44 154 MET A CA 1
ATOM 1223 C C . MET A 1 154 ? 5.265 -6.479 -20.703 1.00 89.44 154 MET A C 1
ATOM 1225 O O . MET A 1 154 ? 5.794 -6.619 -21.801 1.00 89.44 154 MET A O 1
ATOM 1229 N N . ALA A 1 155 ? 4.760 -5.309 -20.301 1.00 84.19 155 ALA A N 1
ATOM 1230 C CA . ALA A 1 155 ? 4.751 -4.126 -21.151 1.00 84.19 155 ALA A CA 1
ATOM 1231 C C . ALA A 1 155 ? 5.163 -2.852 -20.404 1.00 84.19 155 ALA A C 1
ATOM 1233 O O . ALA A 1 155 ? 4.630 -2.517 -19.340 1.00 84.19 155 ALA A O 1
ATOM 1234 N N . LEU A 1 156 ? 6.096 -2.126 -21.019 1.00 84.56 156 LEU A N 1
ATOM 1235 C CA . LEU A 1 156 ? 6.426 -0.736 -20.725 1.00 84.56 156 LEU A CA 1
ATOM 1236 C C . LEU A 1 156 ? 5.939 0.088 -21.921 1.00 84.56 156 LEU A C 1
ATOM 1238 O O . LEU A 1 156 ? 6.495 -0.028 -23.012 1.00 84.56 156 LEU A O 1
ATOM 1242 N N . LEU A 1 157 ? 4.863 0.841 -21.730 1.00 80.62 157 LEU A N 1
ATOM 1243 C CA . LEU A 1 157 ? 4.253 1.659 -22.774 1.00 80.62 157 LEU A CA 1
ATOM 1244 C C . LEU A 1 157 ? 4.874 3.067 -22.710 1.00 80.62 157 LEU A C 1
ATOM 1246 O O . LEU A 1 157 ? 4.959 3.605 -21.603 1.00 80.62 157 LEU A O 1
ATOM 1250 N N . PRO A 1 158 ? 5.343 3.620 -23.842 1.00 65.06 158 PRO A N 1
ATOM 1251 C CA . PRO A 1 158 ? 5.909 4.967 -23.917 1.00 65.06 158 PRO A CA 1
ATOM 1252 C C . PRO A 1 158 ? 4.847 6.069 -23.833 1.00 65.06 158 PRO A C 1
ATOM 1254 O O . PRO A 1 158 ? 3.667 5.795 -24.160 1.00 65.06 158 PRO A O 1
#

Radius of gyration: 15.96 Å; chains: 1; bounding box: 44×22×48 Å